Protein AF-A0A7W1RQL0-F1 (afdb_monomer)

Solvent-accessible surface area (backbone atoms only — not comparable to full-atom values): 4723 Å² total; per-residue (Å²): 134,63,64,51,66,50,33,19,53,51,16,21,53,50,19,30,51,54,26,51,52,40,70,72,40,93,81,36,63,75,31,61,36,61,46,79,92,50,54,33,35,41,38,31,53,38,59,68,16,55,50,35,40,58,54,25,74,79,43,62,74,74,64,18,54,41,37,33,30,21,11,50,18,12,32,52,20,10,44,50,45,29,67,76,63,49,53,79,76,80,78,86,124

Mean predicted aligned error: 8.64 Å

Secondary structure (DSSP, 8-state):
--HHHHHHHHHHHHHHHHHHHHHH-TT-GGGTSB-TTSS-BGGGS-HHHHHHHHHHTTS-HHHHHHHHHHHHHHHHHHHHHHHHSPPPPPP--

Foldseek 3Di:
DVLLVVLLQQLLVVLQVQLVVCCVDPVNVQQQDDDPQFQFGVSLPLVVLVVLLVVLVVDDPVVSSSSNSSSVSSNCNSNVNCVVVTHDHPPDD

Nearest PDB structures (foldseek):
  8avo-assembly1_A  TM=4.354E-01  e=2.891E+00  Homo sapiens
  1ax8-assembly1_A  TM=4.890E-01  e=4.116E+00  Homo sapiens
  8avf-assembly1_C  TM=4.526E-01  e=5.527E+00  Homo sapiens
  8avf-assembly1_E  TM=4.526E-01  e=5.527E+00  Homo sapiens
  8ave-assembly1_C  TM=4.405E-01  e=6.595E+00  Homo sapiens

Sequence (93 aa):
MVVLPFAFSIGLAAGVTVTRRLHEDPDAGRWGERIGRTRLRFANLPVGGTLAIALSLFLPPHPALTVRALGAGALVGAVGWGLVDPLPAPESA

Radius of gyration: 14.81 Å; Cα contacts (8 Å, |Δi|>4): 140; chains: 1; bounding box: 29×22×53 Å

pLDDT: mean 74.62, std 7.61, range [49.09, 87.69]

Structure (mmCIF, N/CA/C/O backbone):
data_AF-A0A7W1RQL0-F1
#
_entry.id   AF-A0A7W1RQL0-F1
#
loop_
_atom_site.group_PDB
_atom_site.id
_atom_site.type_symbol
_atom_site.label_atom_id
_atom_site.label_alt_id
_atom_site.label_comp_id
_atom_site.label_asym_id
_atom_site.label_entity_id
_atom_site.label_seq_id
_atom_site.pdbx_PDB_ins_code
_atom_site.Cartn_x
_atom_site.Cartn_y
_atom_site.Cartn_z
_atom_site.occupancy
_atom_site.B_iso_or_equiv
_atom_site.auth_seq_id
_atom_site.auth_comp_id
_atom_site.auth_asym_id
_atom_site.auth_atom_id
_atom_site.pdbx_PDB_model_num
ATOM 1 N N . MET A 1 1 ? -1.036 6.797 22.147 1.00 56.06 1 MET A N 1
ATOM 2 C CA . MET A 1 1 ? -1.232 7.264 20.750 1.00 56.06 1 MET A CA 1
ATOM 3 C C . MET A 1 1 ? -0.118 6.825 19.775 1.00 56.06 1 MET A C 1
ATOM 5 O O . MET A 1 1 ? -0.009 7.404 18.707 1.00 56.06 1 MET A O 1
ATOM 9 N N . VAL A 1 2 ? 0.673 5.775 20.062 1.00 62.81 2 VAL A N 1
ATOM 10 C CA . VAL A 1 2 ? 1.819 5.362 19.205 1.00 62.81 2 VAL A CA 1
ATOM 11 C C . VAL A 1 2 ? 1.448 4.288 18.164 1.00 62.81 2 VAL A C 1
ATOM 13 O O . VAL A 1 2 ? 2.140 4.106 17.170 1.00 62.81 2 VAL A O 1
ATOM 16 N N . VAL A 1 3 ? 0.313 3.606 18.343 1.00 74.31 3 VAL A N 1
ATOM 17 C CA . VAL A 1 3 ? -0.084 2.451 17.516 1.00 74.31 3 VAL A CA 1
ATOM 18 C C . VAL A 1 3 ? -0.391 2.840 16.066 1.00 74.31 3 VAL A C 1
ATOM 20 O O . VAL A 1 3 ? -0.024 2.115 15.148 1.00 74.31 3 VAL A O 1
ATOM 23 N N . LEU A 1 4 ? -1.015 4.001 15.847 1.00 77.06 4 LEU A N 1
ATOM 24 C CA . LEU A 1 4 ? -1.370 4.478 14.509 1.00 77.06 4 LEU A CA 1
ATOM 25 C C . LEU A 1 4 ? -0.151 4.815 13.630 1.00 77.06 4 LEU A C 1
ATOM 27 O O . LEU A 1 4 ? -0.061 4.266 12.532 1.00 77.06 4 LEU A O 1
ATOM 31 N N . PRO A 1 5 ? 0.797 5.670 14.077 1.00 80.81 5 PRO A N 1
ATOM 32 C CA . PRO A 1 5 ? 1.983 5.973 13.278 1.00 80.81 5 PRO A CA 1
ATOM 33 C C . PRO A 1 5 ? 2.871 4.740 13.089 1.00 80.81 5 PRO A C 1
ATOM 35 O O . PRO A 1 5 ? 3.464 4.573 12.029 1.00 80.81 5 PRO A O 1
ATOM 38 N N . PHE A 1 6 ? 2.914 3.833 14.069 1.00 84.81 6 PHE A N 1
ATOM 39 C CA . PHE A 1 6 ? 3.654 2.580 13.941 1.00 84.81 6 PHE A CA 1
ATOM 40 C C . PHE A 1 6 ? 3.052 1.653 12.874 1.00 84.81 6 PHE A C 1
ATOM 42 O O . PHE A 1 6 ? 3.770 1.171 12.000 1.00 84.81 6 PHE A O 1
ATOM 49 N N . ALA A 1 7 ? 1.729 1.460 12.885 1.00 82.44 7 ALA A N 1
ATOM 50 C CA . ALA A 1 7 ? 1.032 0.676 11.866 1.00 82.44 7 ALA A CA 1
ATOM 51 C C . ALA A 1 7 ? 1.185 1.286 10.466 1.00 82.44 7 ALA A C 1
ATOM 53 O O . ALA A 1 7 ? 1.410 0.558 9.503 1.00 82.44 7 ALA A O 1
ATOM 54 N N . PHE A 1 8 ? 1.136 2.615 10.354 1.00 83.50 8 PHE A N 1
ATOM 55 C CA . PHE A 1 8 ? 1.399 3.305 9.093 1.00 83.50 8 PHE A CA 1
ATOM 56 C C . PHE A 1 8 ? 2.816 3.030 8.570 1.00 83.50 8 PHE A C 1
ATOM 58 O O . PHE A 1 8 ? 2.968 2.648 7.411 1.00 83.50 8 PHE A O 1
ATOM 65 N N . SER A 1 9 ? 3.844 3.150 9.417 1.00 84.88 9 SER A N 1
ATOM 66 C CA . SER A 1 9 ? 5.236 2.878 9.032 1.00 84.88 9 SER A CA 1
ATOM 67 C C . SER A 1 9 ? 5.459 1.429 8.594 1.00 84.88 9 SER A C 1
ATOM 69 O O . SER A 1 9 ? 6.159 1.192 7.611 1.00 84.88 9 SER A O 1
ATOM 71 N N . ILE A 1 10 ? 4.829 0.460 9.272 1.00 84.75 10 ILE A N 1
ATOM 72 C CA . ILE A 1 10 ? 4.862 -0.952 8.852 1.00 84.75 10 ILE A CA 1
ATOM 73 C C . ILE A 1 10 ? 4.215 -1.110 7.478 1.00 84.75 10 ILE A C 1
ATOM 75 O O . ILE A 1 10 ? 4.787 -1.754 6.600 1.00 84.75 10 ILE A O 1
ATOM 79 N N . GLY A 1 11 ? 3.043 -0.502 7.284 1.00 78.62 11 GLY A N 1
ATOM 80 C CA . GLY A 1 11 ? 2.336 -0.518 6.010 1.00 78.62 11 GLY A CA 1
ATOM 81 C C . GLY A 1 11 ? 3.216 0.022 4.892 1.00 78.62 11 GLY A C 1
ATOM 82 O O . GLY A 1 11 ? 3.370 -0.627 3.863 1.00 78.62 11 GLY A O 1
ATOM 83 N N . LEU A 1 12 ? 3.857 1.166 5.128 1.00 82.31 12 LEU A N 1
ATOM 84 C CA . LEU A 1 12 ? 4.753 1.819 4.180 1.00 82.31 12 LEU A CA 1
ATOM 85 C C . LEU A 1 12 ? 5.940 0.932 3.803 1.00 82.31 12 LEU A C 1
ATOM 87 O O . LEU A 1 12 ? 6.175 0.712 2.615 1.00 82.31 12 LEU A O 1
ATOM 91 N N . ALA A 1 13 ? 6.636 0.358 4.787 1.00 80.75 13 ALA A N 1
ATOM 92 C CA . ALA A 1 13 ? 7.753 -0.551 4.539 1.00 80.75 13 ALA A CA 1
ATOM 93 C C . ALA A 1 13 ? 7.321 -1.818 3.780 1.00 80.75 13 ALA A C 1
ATOM 95 O O . ALA A 1 13 ? 8.011 -2.253 2.855 1.00 80.75 13 ALA A O 1
ATOM 96 N N . ALA A 1 14 ? 6.164 -2.389 4.128 1.00 80.06 14 ALA A N 1
ATOM 97 C CA . ALA A 1 14 ? 5.606 -3.549 3.439 1.00 80.06 14 ALA A CA 1
ATOM 98 C C . ALA A 1 14 ? 5.245 -3.219 1.983 1.00 80.06 14 ALA A C 1
ATOM 100 O O . ALA A 1 14 ? 5.615 -3.967 1.080 1.00 80.06 14 ALA A O 1
ATOM 101 N N . GLY A 1 15 ? 4.595 -2.074 1.749 1.00 76.06 15 GLY A N 1
ATOM 102 C CA . GLY A 1 15 ? 4.262 -1.578 0.414 1.00 76.06 15 GLY A CA 1
ATOM 103 C C . GLY A 1 15 ? 5.502 -1.423 -0.462 1.00 76.06 15 GLY A C 1
ATOM 104 O O . GLY A 1 15 ? 5.531 -1.958 -1.567 1.00 76.06 15 GLY A O 1
ATOM 105 N N . VAL A 1 16 ? 6.556 -0.784 0.054 1.00 79.69 16 VAL A N 1
ATOM 106 C CA . VAL A 1 16 ? 7.841 -0.644 -0.655 1.00 79.69 16 VAL A CA 1
ATOM 107 C C . VAL A 1 16 ? 8.470 -2.007 -0.939 1.00 79.69 16 VAL A C 1
ATOM 109 O O . VAL A 1 16 ? 8.868 -2.268 -2.067 1.00 79.69 16 VAL A O 1
ATOM 112 N N . THR A 1 17 ? 8.539 -2.894 0.055 1.00 82.25 17 THR A N 1
ATOM 113 C CA . THR A 1 17 ? 9.230 -4.188 -0.078 1.00 82.25 17 THR A CA 1
ATOM 114 C C . THR A 1 17 ? 8.545 -5.101 -1.091 1.00 82.25 17 THR A C 1
ATOM 116 O O . THR A 1 17 ? 9.214 -5.694 -1.934 1.00 82.25 17 THR A O 1
ATOM 119 N N . VAL A 1 18 ? 7.213 -5.203 -1.036 1.00 76.06 18 VAL A N 1
ATOM 120 C CA . VAL A 1 18 ? 6.429 -6.009 -1.984 1.00 76.06 18 VAL A CA 1
ATOM 121 C C . VAL A 1 18 ? 6.555 -5.439 -3.390 1.00 76.06 18 VAL A C 1
ATOM 123 O O . VAL A 1 18 ? 6.832 -6.183 -4.328 1.00 76.06 18 VAL A O 1
ATOM 126 N N . THR A 1 19 ? 6.420 -4.118 -3.526 1.00 76.00 19 THR A N 1
ATOM 127 C CA . THR A 1 19 ? 6.545 -3.438 -4.816 1.00 76.00 19 THR A CA 1
ATOM 128 C C . THR A 1 19 ? 7.936 -3.662 -5.394 1.0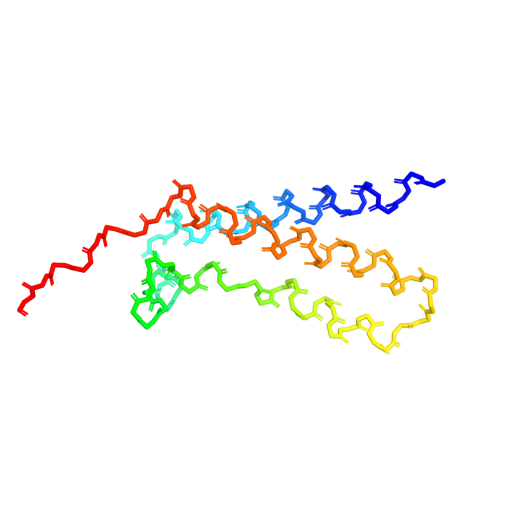0 76.00 19 THR A C 1
ATOM 130 O O . THR A 1 19 ? 8.052 -4.137 -6.517 1.00 76.00 19 THR A O 1
ATOM 133 N N . ARG A 1 20 ? 8.998 -3.434 -4.617 1.00 76.12 20 ARG A N 1
ATOM 134 C CA . ARG A 1 20 ? 10.385 -3.674 -5.027 1.00 76.12 20 ARG A CA 1
ATOM 135 C C . ARG A 1 20 ? 10.628 -5.122 -5.448 1.00 76.12 20 ARG A C 1
ATOM 137 O O . ARG A 1 20 ? 11.208 -5.349 -6.502 1.00 76.12 20 ARG A O 1
ATOM 144 N N . ARG A 1 21 ? 10.139 -6.100 -4.683 1.00 76.44 21 ARG A N 1
ATOM 145 C CA . ARG A 1 21 ? 10.309 -7.514 -5.039 1.00 76.44 21 ARG A CA 1
ATOM 146 C C . ARG A 1 21 ? 9.612 -7.868 -6.353 1.00 76.44 21 ARG A C 1
ATOM 148 O O . ARG A 1 21 ? 10.174 -8.609 -7.145 1.00 76.44 21 ARG A O 1
ATOM 155 N N . LEU A 1 22 ? 8.442 -7.286 -6.616 1.00 72.38 22 LEU A N 1
ATOM 156 C CA . LEU A 1 22 ? 7.745 -7.428 -7.899 1.00 72.38 22 LEU A CA 1
ATOM 157 C C . LEU A 1 22 ? 8.450 -6.700 -9.060 1.00 72.38 22 LEU A C 1
ATOM 159 O O . LEU A 1 22 ? 8.201 -7.036 -10.213 1.00 72.38 22 LEU A O 1
ATOM 163 N N . HIS A 1 23 ? 9.315 -5.715 -8.786 1.00 71.56 23 HIS A N 1
ATOM 164 C CA . HIS A 1 23 ? 10.178 -5.106 -9.809 1.00 71.56 23 HIS A CA 1
ATOM 165 C C . HIS A 1 23 ? 11.392 -5.979 -10.146 1.00 71.56 23 HIS A C 1
ATOM 167 O O . HIS A 1 23 ? 11.856 -5.930 -11.283 1.00 71.56 23 HIS A O 1
ATOM 173 N N . GLU A 1 24 ? 11.903 -6.731 -9.167 1.00 73.06 24 GLU A N 1
ATOM 174 C CA . GLU A 1 24 ? 13.112 -7.560 -9.272 1.00 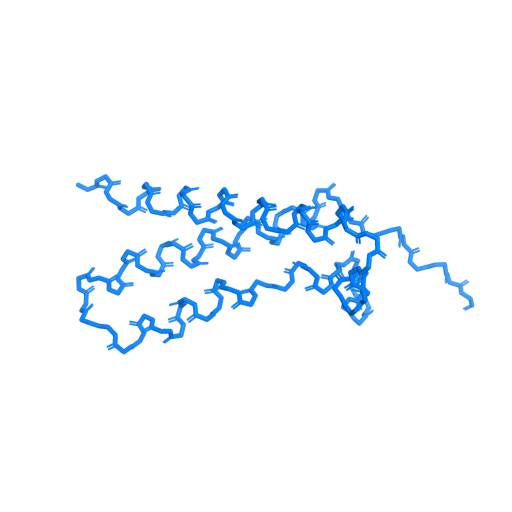73.06 24 GLU A CA 1
ATOM 175 C C . GLU A 1 24 ? 12.841 -8.967 -9.848 1.00 73.06 24 GLU A C 1
ATOM 177 O O . GLU A 1 24 ? 13.793 -9.671 -10.178 1.00 73.06 24 GLU A O 1
ATOM 182 N N . ASP A 1 25 ? 11.575 -9.381 -9.988 1.00 72.81 25 ASP A N 1
ATOM 183 C CA . ASP A 1 25 ? 11.202 -10.724 -10.451 1.00 72.81 25 ASP A CA 1
ATOM 184 C C . ASP A 1 25 ? 11.059 -10.797 -11.993 1.00 72.81 25 ASP A C 1
ATOM 186 O O . ASP A 1 25 ? 10.176 -10.140 -12.558 1.00 72.81 25 ASP A O 1
ATOM 190 N N . PRO A 1 26 ? 11.901 -11.571 -12.709 1.00 52.88 26 PRO A N 1
ATOM 191 C CA . PRO A 1 26 ? 11.881 -11.658 -14.174 1.00 52.88 26 PRO A CA 1
ATOM 192 C C . PRO A 1 26 ? 10.631 -12.342 -14.754 1.00 52.88 26 PRO A C 1
ATOM 194 O O . PRO A 1 26 ? 10.317 -12.116 -15.923 1.00 52.88 26 PRO A O 1
ATOM 197 N N . ASP A 1 27 ? 9.876 -13.097 -13.949 1.00 61.22 27 ASP A N 1
ATOM 198 C CA . ASP A 1 27 ? 8.618 -13.745 -14.358 1.00 61.22 27 ASP A CA 1
ATOM 199 C C . ASP A 1 27 ? 7.374 -12.897 -14.041 1.00 61.22 27 ASP A C 1
ATOM 201 O O . ASP A 1 27 ? 6.240 -13.376 -14.126 1.00 61.22 27 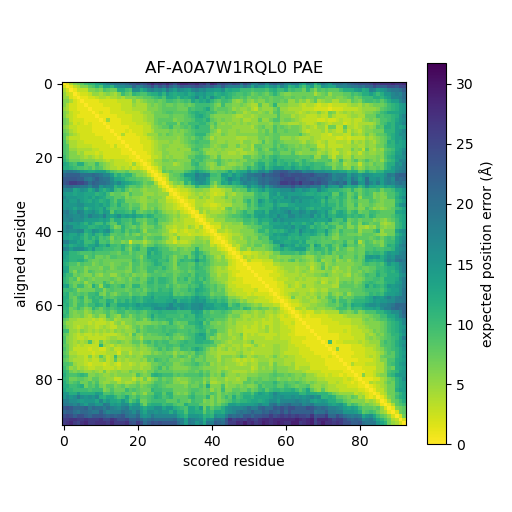ASP A O 1
ATOM 205 N N . ALA A 1 28 ? 7.552 -11.617 -13.684 1.00 60.69 28 ALA A N 1
ATOM 206 C CA . ALA A 1 28 ? 6.489 -10.751 -13.172 1.00 60.69 28 ALA A CA 1
ATOM 207 C C . ALA A 1 28 ? 5.263 -10.599 -14.095 1.00 60.69 28 ALA A C 1
ATOM 209 O O . ALA A 1 28 ? 4.241 -10.078 -13.645 1.00 60.69 28 ALA A O 1
ATOM 210 N N . GLY A 1 29 ? 5.309 -11.053 -15.353 1.00 70.94 29 GLY A N 1
ATOM 211 C CA . GLY A 1 29 ? 4.157 -11.098 -16.255 1.00 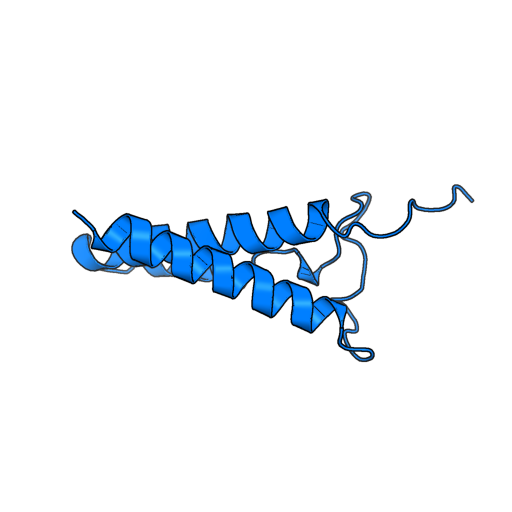70.94 29 GLY A CA 1
ATOM 212 C C . GLY A 1 29 ? 3.415 -9.759 -16.280 1.00 70.94 29 GLY A C 1
ATOM 213 O O . GLY A 1 29 ? 4.015 -8.704 -16.488 1.00 70.94 29 GLY A O 1
ATOM 214 N N . ARG A 1 30 ? 2.115 -9.780 -15.957 1.00 71.75 30 ARG A N 1
ATOM 215 C CA . ARG A 1 30 ? 1.274 -8.571 -15.883 1.00 71.75 30 ARG A CA 1
ATOM 216 C C . ARG A 1 30 ? 1.721 -7.530 -14.851 1.00 71.75 30 ARG A C 1
ATOM 218 O O . ARG A 1 30 ? 1.242 -6.409 -14.905 1.00 71.75 30 ARG A O 1
ATOM 225 N N . TRP A 1 31 ? 2.563 -7.875 -13.873 1.00 70.88 31 TRP A N 1
ATOM 226 C CA . TRP A 1 31 ? 3.031 -6.958 -12.822 1.00 70.88 31 TRP A CA 1
ATOM 227 C C . TRP A 1 31 ? 4.171 -6.053 -13.290 1.00 70.88 31 TRP A C 1
ATOM 229 O O . TRP A 1 31 ? 4.299 -4.936 -12.785 1.00 70.88 31 TRP A O 1
ATOM 239 N N . GLY A 1 32 ? 4.946 -6.493 -14.286 1.00 70.31 32 GLY A N 1
ATOM 240 C CA . GLY A 1 32 ? 5.951 -5.671 -14.961 1.00 70.31 32 GLY A CA 1
ATOM 241 C C . GLY A 1 32 ? 5.356 -4.697 -15.985 1.00 70.31 32 GLY A C 1
ATOM 242 O O . GLY A 1 32 ? 5.995 -3.699 -16.323 1.00 70.31 32 GLY A O 1
ATOM 243 N N . GLU A 1 33 ? 4.130 -4.952 -16.452 1.00 71.19 33 GLU A N 1
ATOM 244 C CA . GLU A 1 33 ? 3.457 -4.129 -17.459 1.00 71.19 33 GLU A CA 1
ATOM 245 C C . GLU A 1 33 ? 3.105 -2.735 -16.951 1.00 71.19 33 GLU A C 1
ATOM 247 O O . GLU A 1 33 ? 2.815 -2.502 -15.778 1.00 71.19 33 GLU A O 1
ATOM 252 N N . ARG A 1 34 ? 3.087 -1.788 -17.882 1.00 73.12 34 ARG A N 1
ATOM 253 C CA . ARG A 1 34 ? 2.709 -0.404 -17.630 1.00 73.12 34 ARG A CA 1
ATOM 254 C C . ARG A 1 34 ? 1.201 -0.275 -17.393 1.00 73.12 34 ARG A C 1
ATOM 256 O O . ARG A 1 34 ? 0.391 -0.856 -18.112 1.00 73.12 34 ARG A O 1
ATOM 263 N N . ILE A 1 35 ? 0.805 0.574 -16.447 1.00 76.38 35 ILE A N 1
ATOM 264 C CA . ILE A 1 35 ? -0.602 0.935 -16.242 1.00 76.38 35 ILE A CA 1
ATOM 265 C C . ILE A 1 35 ? -1.000 1.991 -17.278 1.00 76.38 35 ILE A C 1
ATOM 267 O O . ILE A 1 35 ? -0.772 3.193 -17.093 1.00 76.38 35 ILE A O 1
ATOM 271 N N . GLY A 1 36 ? -1.603 1.542 -18.380 1.00 75.94 36 GLY A N 1
ATOM 272 C CA . GLY A 1 36 ? -2.115 2.408 -19.443 1.00 75.94 36 GLY A CA 1
ATOM 273 C C . GLY A 1 36 ? -1.046 3.370 -19.975 1.00 75.94 36 GLY A C 1
ATOM 274 O O . GLY A 1 36 ? 0.024 2.951 -20.406 1.00 75.94 36 GLY A O 1
ATOM 275 N N . ARG A 1 37 ? -1.321 4.681 -19.921 1.00 72.88 37 ARG A N 1
ATOM 276 C CA . ARG A 1 37 ? -0.375 5.737 -20.342 1.00 72.88 37 ARG A CA 1
ATOM 277 C C . ARG A 1 37 ? 0.558 6.237 -19.230 1.00 72.88 37 ARG A C 1
ATOM 279 O O . ARG A 1 37 ? 1.412 7.082 -19.490 1.00 72.88 37 ARG A O 1
ATOM 286 N N . THR A 1 38 ? 0.417 5.756 -17.995 1.00 71.06 38 THR A N 1
ATOM 287 C CA . THR A 1 38 ? 1.265 6.202 -16.872 1.00 71.06 38 THR A CA 1
ATOM 288 C C . THR A 1 38 ? 2.673 5.612 -16.980 1.00 71.06 38 THR A C 1
ATOM 290 O O . THR A 1 38 ? 2.884 4.682 -17.745 1.00 71.06 38 THR A O 1
ATOM 293 N N . ARG A 1 39 ? 3.662 6.132 -16.239 1.00 71.06 39 ARG A N 1
ATOM 294 C CA . ARG A 1 39 ? 5.004 5.510 -16.133 1.00 71.06 39 ARG A CA 1
ATOM 295 C C . ARG A 1 39 ? 5.090 4.447 -15.027 1.00 71.06 39 ARG A C 1
ATOM 297 O O . ARG A 1 39 ? 6.176 3.964 -14.726 1.00 71.06 39 ARG A O 1
ATOM 304 N N . LEU A 1 40 ? 3.959 4.099 -14.414 1.00 69.94 40 LEU A N 1
ATOM 305 C CA . LEU A 1 40 ? 3.889 3.153 -13.306 1.00 69.94 40 LEU A CA 1
ATOM 306 C C . LEU A 1 40 ? 3.672 1.731 -13.832 1.00 69.94 40 LEU A C 1
ATOM 308 O O . LEU A 1 40 ? 2.920 1.529 -14.787 1.00 69.94 40 LEU A O 1
ATOM 312 N N . ARG A 1 41 ? 4.307 0.750 -13.184 1.00 74.06 41 ARG A N 1
ATOM 313 C CA . ARG A 1 41 ? 4.046 -0.679 -13.395 1.00 74.06 41 ARG A CA 1
ATOM 314 C C . ARG A 1 41 ? 2.76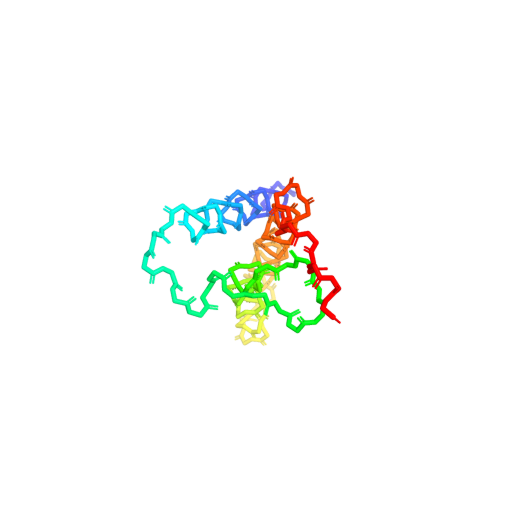6 -1.108 -12.690 1.00 74.06 41 ARG A C 1
ATOM 316 O O . ARG A 1 41 ? 2.392 -0.506 -11.687 1.00 74.06 41 ARG A O 1
ATOM 323 N N . PHE A 1 42 ? 2.146 -2.191 -13.138 1.00 71.44 42 PHE A N 1
ATOM 324 C CA . PHE A 1 42 ? 1.032 -2.841 -12.448 1.00 71.44 42 PHE A CA 1
ATOM 325 C C . PHE A 1 42 ? 1.423 -3.273 -11.028 1.00 71.44 42 PHE A C 1
ATOM 327 O O . PHE A 1 42 ? 0.580 -3.253 -10.140 1.00 71.44 42 PHE A O 1
ATOM 334 N N . ALA A 1 43 ? 2.701 -3.580 -10.782 1.00 68.81 43 ALA A N 1
ATOM 335 C CA . ALA A 1 43 ? 3.258 -3.803 -9.445 1.00 68.81 43 ALA A CA 1
ATOM 336 C C . ALA A 1 43 ? 3.070 -2.612 -8.485 1.00 68.81 43 ALA A C 1
ATOM 338 O O . ALA A 1 43 ? 3.018 -2.811 -7.276 1.00 68.81 43 ALA A O 1
ATOM 339 N N . ASN A 1 44 ? 2.931 -1.389 -9.010 1.00 65.94 44 ASN A N 1
ATOM 340 C CA . ASN A 1 44 ? 2.665 -0.186 -8.218 1.00 65.94 44 ASN A CA 1
ATOM 341 C C . ASN A 1 44 ? 1.173 -0.002 -7.903 1.00 65.94 44 ASN A C 1
ATOM 343 O O . ASN A 1 44 ? 0.824 0.925 -7.170 1.00 65.94 44 ASN A O 1
ATOM 347 N N . LEU A 1 45 ? 0.273 -0.841 -8.447 1.00 68.38 45 LEU A N 1
ATOM 348 C CA . LEU A 1 45 ? -1.119 -0.842 -8.004 1.00 68.38 45 LEU A CA 1
ATOM 349 C C . LEU A 1 45 ? -1.156 -1.349 -6.566 1.00 68.38 45 LEU A C 1
ATOM 351 O O . LEU A 1 45 ? -0.759 -2.483 -6.296 1.00 68.38 45 LEU A O 1
ATOM 355 N N . PRO A 1 46 ? -1.685 -0.555 -5.631 1.00 67.88 46 PRO A N 1
ATOM 356 C CA . PRO A 1 46 ? -1.642 -0.878 -4.221 1.00 67.88 46 PRO A CA 1
ATOM 357 C C . PRO A 1 46 ? -2.783 -1.835 -3.861 1.00 67.88 46 PRO A C 1
ATOM 359 O O . PRO A 1 46 ? -3.554 -1.571 -2.944 1.00 67.88 46 PRO A O 1
ATOM 362 N N . VAL A 1 47 ? -2.903 -2.956 -4.581 1.00 71.19 47 VAL A N 1
ATOM 363 C CA . VAL A 1 47 ? -3.996 -3.931 -4.436 1.00 71.19 47 VAL A CA 1
ATOM 364 C C . VAL A 1 47 ? -4.123 -4.367 -2.979 1.00 71.19 47 VAL A C 1
ATOM 366 O O . VAL A 1 47 ? -5.220 -4.344 -2.432 1.00 71.19 47 VAL A O 1
ATOM 369 N N . GLY A 1 48 ? -2.999 -4.661 -2.316 1.00 68.62 48 GLY A N 1
ATOM 370 C CA . GLY A 1 48 ? -2.981 -5.018 -0.895 1.00 68.62 48 GLY A CA 1
ATOM 371 C C . GLY A 1 48 ? -3.454 -3.891 0.031 1.00 68.62 48 GLY A C 1
ATOM 372 O O . GLY A 1 48 ? -4.250 -4.137 0.934 1.00 68.62 48 GLY A O 1
ATOM 373 N N . GLY A 1 49 ? -3.025 -2.647 -0.213 1.00 69.19 49 GLY A N 1
ATOM 374 C CA . GLY A 1 49 ? -3.443 -1.478 0.571 1.00 69.19 49 GLY A CA 1
ATOM 375 C C . GLY A 1 49 ? -4.928 -1.151 0.393 1.00 69.19 49 GLY A C 1
ATOM 376 O O . GLY A 1 49 ? -5.639 -0.921 1.371 1.00 69.19 49 GLY A O 1
ATOM 377 N N . THR A 1 50 ? -5.428 -1.211 -0.844 1.00 74.12 50 THR A N 1
ATOM 378 C CA . THR A 1 50 ? -6.847 -1.033 -1.172 1.00 74.12 50 THR A CA 1
ATOM 379 C C . THR A 1 50 ? -7.707 -2.140 -0.564 1.00 74.12 50 THR A C 1
ATOM 381 O O . THR A 1 50 ? -8.749 -1.841 0.018 1.00 74.12 50 THR A O 1
ATOM 384 N N . LEU A 1 51 ? -7.264 -3.401 -0.626 1.00 74.88 51 LEU A N 1
ATOM 385 C CA . LEU A 1 51 ? -7.975 -4.529 -0.020 1.00 74.88 51 LEU A CA 1
ATOM 386 C C . LEU A 1 51 ? -8.026 -4.398 1.508 1.00 74.88 51 LEU A C 1
ATOM 388 O O . LEU A 1 51 ? -9.078 -4.608 2.103 1.00 74.88 51 LEU A O 1
ATOM 392 N N . ALA A 1 52 ? -6.928 -3.980 2.145 1.00 73.50 52 ALA A N 1
ATOM 393 C CA . ALA A 1 52 ? -6.888 -3.727 3.584 1.00 73.50 52 ALA A CA 1
ATOM 394 C C . ALA A 1 52 ? -7.869 -2.616 4.000 1.00 73.50 52 ALA A C 1
ATOM 396 O O . ALA A 1 52 ? -8.604 -2.767 4.977 1.00 73.50 52 ALA A O 1
ATOM 397 N N . ILE A 1 53 ? -7.948 -1.524 3.232 1.00 76.12 53 ILE A N 1
ATOM 398 C CA . ILE A 1 53 ? -8.923 -0.452 3.479 1.00 76.12 53 ILE A CA 1
ATOM 399 C C . ILE A 1 53 ? -10.355 -0.959 3.275 1.00 76.12 53 ILE A C 1
ATOM 401 O O . ILE A 1 53 ? -11.216 -0.669 4.106 1.00 76.12 53 ILE A O 1
ATOM 405 N N . ALA A 1 54 ? -10.620 -1.748 2.233 1.00 79.25 54 ALA A N 1
ATOM 406 C CA . ALA A 1 54 ? -11.938 -2.339 2.007 1.00 79.25 54 ALA A CA 1
ATOM 407 C C . ALA A 1 54 ? -12.348 -3.275 3.158 1.00 79.25 54 ALA A C 1
ATOM 409 O O . ALA A 1 54 ? -13.450 -3.153 3.686 1.00 79.25 54 ALA A O 1
ATOM 410 N N . LEU A 1 55 ? -11.440 -4.141 3.619 1.00 76.75 55 LEU A N 1
ATOM 411 C CA . LEU A 1 55 ? -11.664 -5.033 4.761 1.00 76.75 55 LEU A CA 1
ATOM 412 C C . LEU A 1 55 ? -11.922 -4.255 6.057 1.00 76.75 55 LEU A C 1
ATOM 414 O O . LEU A 1 55 ? -12.752 -4.669 6.864 1.00 76.75 55 LEU A O 1
ATOM 418 N N . SER A 1 56 ? -11.282 -3.092 6.236 1.00 77.31 56 SER A N 1
ATOM 419 C CA . SER A 1 56 ? -11.502 -2.225 7.403 1.00 77.31 56 SER A CA 1
ATOM 420 C C . SER A 1 56 ? -12.952 -1.758 7.570 1.00 77.31 56 SER A C 1
ATOM 422 O O . SER A 1 56 ? -13.348 -1.432 8.685 1.00 77.31 56 SER A O 1
ATOM 424 N N . LEU A 1 57 ? -13.748 -1.731 6.494 1.00 81.88 57 LEU A N 1
ATOM 425 C CA . LEU A 1 57 ? -15.162 -1.343 6.542 1.00 81.88 57 LEU A CA 1
ATOM 426 C C . LEU A 1 57 ? -16.034 -2.371 7.271 1.00 81.88 57 LEU A C 1
ATOM 428 O O . LEU A 1 57 ? -17.105 -2.019 7.755 1.00 81.88 57 LEU A O 1
ATOM 432 N N . PHE A 1 58 ? -15.567 -3.615 7.371 1.00 87.69 58 PHE A N 1
ATOM 433 C CA . PHE A 1 58 ? -16.271 -4.715 8.031 1.00 87.69 58 PHE A CA 1
ATOM 434 C C . PHE A 1 58 ? -15.754 -4.984 9.451 1.00 87.69 58 PHE A C 1
ATOM 436 O O . PHE A 1 58 ? -16.232 -5.891 10.128 1.00 87.69 58 PHE A O 1
ATOM 443 N N . LEU A 1 59 ? -14.761 -4.216 9.905 1.00 81.94 59 LEU A N 1
ATOM 444 C CA . LEU A 1 59 ? -14.135 -4.375 11.211 1.00 81.94 59 LEU A CA 1
ATOM 445 C C . LEU A 1 59 ? -14.766 -3.435 12.252 1.00 81.94 59 LEU A C 1
ATOM 447 O O . LEU A 1 59 ? -15.201 -2.332 11.915 1.00 81.94 59 LEU A O 1
ATOM 451 N N . PRO A 1 60 ? -14.752 -3.820 13.542 1.00 81.38 60 PRO A N 1
ATOM 452 C CA . PRO A 1 60 ? -15.091 -2.910 14.628 1.00 81.38 60 PRO A CA 1
ATOM 453 C C . PRO A 1 60 ? -14.211 -1.642 14.589 1.00 81.38 60 PRO A C 1
ATOM 455 O O . PRO A 1 60 ? -13.062 -1.699 14.141 1.00 81.38 60 PRO A O 1
ATOM 458 N N . PRO A 1 61 ? -14.691 -0.492 15.093 1.00 75.69 61 PRO A N 1
ATOM 459 C CA . PRO A 1 61 ? -14.033 0.808 14.915 1.00 75.69 61 PRO A CA 1
ATOM 460 C C . PRO A 1 61 ? -12.594 0.865 15.455 1.00 75.69 61 PRO A C 1
ATOM 462 O O . PRO A 1 61 ? -11.737 1.524 14.868 1.00 75.69 61 PRO A O 1
ATOM 465 N N . HIS A 1 62 ? -12.305 0.134 16.535 1.00 76.50 62 HIS A N 1
ATOM 466 C CA . HIS A 1 62 ? -10.967 0.071 17.128 1.00 76.50 62 HIS A CA 1
ATOM 467 C C . HIS A 1 62 ? -9.911 -0.563 16.200 1.00 76.50 62 HIS A C 1
ATOM 469 O O . HIS A 1 62 ? -8.923 0.105 15.892 1.00 76.50 62 HIS A O 1
ATOM 475 N N . PRO A 1 63 ? -10.075 -1.811 15.719 1.00 78.44 63 PRO A N 1
ATOM 476 C CA . PRO A 1 63 ? -9.137 -2.394 14.761 1.00 78.44 63 PRO A CA 1
ATOM 477 C C . PRO A 1 63 ? -9.211 -1.744 13.372 1.00 78.44 63 PRO A C 1
ATOM 479 O O . PRO A 1 63 ? -8.189 -1.677 12.689 1.00 78.44 63 PRO A O 1
ATOM 482 N N . ALA A 1 64 ? -10.371 -1.215 12.961 1.00 82.44 64 ALA A N 1
ATOM 483 C CA . ALA A 1 64 ? -10.539 -0.578 11.655 1.00 82.44 64 ALA A CA 1
ATOM 484 C C . ALA A 1 64 ? -9.564 0.592 11.439 1.00 82.44 64 ALA A C 1
ATOM 486 O O . ALA A 1 64 ? -8.995 0.723 10.357 1.00 82.44 64 ALA A O 1
ATOM 487 N N . LEU A 1 65 ? -9.315 1.414 12.465 1.00 82.88 65 LEU A N 1
ATOM 488 C CA . LEU A 1 65 ? -8.373 2.535 12.373 1.00 82.88 65 LEU A CA 1
ATOM 489 C C . LEU A 1 65 ? -6.925 2.077 12.146 1.00 82.88 65 LEU A C 1
AT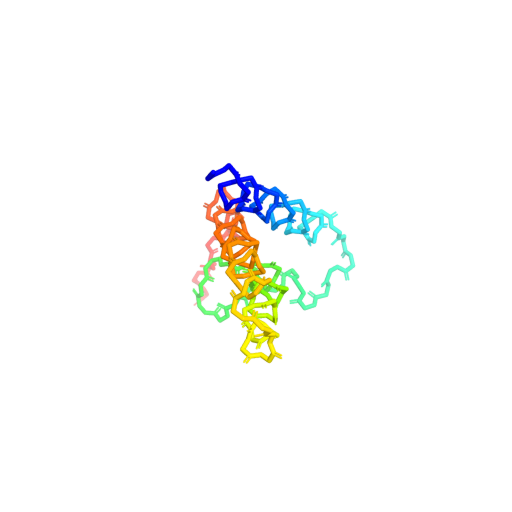OM 491 O O . LEU A 1 65 ? -6.232 2.639 11.297 1.00 82.88 65 LEU A O 1
ATOM 495 N N . THR A 1 66 ? -6.477 1.035 12.847 1.00 83.81 66 THR A N 1
ATOM 496 C CA . THR A 1 66 ? -5.129 0.471 12.671 1.00 83.81 66 THR A CA 1
ATOM 497 C C . THR A 1 66 ? -4.969 -0.161 11.291 1.00 83.81 66 THR A C 1
ATOM 499 O O . THR A 1 66 ? -3.962 0.066 10.624 1.00 83.81 66 THR A O 1
ATOM 502 N N . VAL A 1 67 ? -5.979 -0.902 10.826 1.00 79.81 67 VAL A N 1
ATOM 503 C CA . VAL A 1 67 ? -5.970 -1.528 9.495 1.00 79.81 67 VAL A CA 1
ATOM 504 C C . VAL A 1 67 ? -5.998 -0.474 8.386 1.00 79.81 67 VAL A C 1
ATOM 506 O O . VAL A 1 67 ? -5.287 -0.618 7.394 1.00 79.81 67 VAL A O 1
ATOM 509 N N . ARG A 1 68 ? -6.738 0.628 8.562 1.00 82.19 68 ARG A N 1
ATOM 510 C CA . ARG A 1 68 ? -6.703 1.769 7.632 1.00 82.19 68 ARG A CA 1
ATOM 511 C C . ARG A 1 68 ? -5.340 2.437 7.590 1.00 82.19 68 ARG A C 1
ATOM 513 O O . ARG A 1 68 ? -4.864 2.724 6.500 1.00 82.19 68 ARG A O 1
ATOM 520 N N . ALA A 1 69 ? -4.709 2.666 8.742 1.00 83.38 69 ALA A N 1
ATOM 521 C CA . ALA A 1 69 ? -3.371 3.251 8.799 1.00 83.38 69 ALA A CA 1
ATOM 522 C C . ALA A 1 69 ? -2.336 2.350 8.107 1.00 83.38 69 ALA A C 1
ATOM 524 O O . ALA A 1 69 ? -1.541 2.835 7.305 1.00 83.38 69 ALA A O 1
ATOM 525 N N . LEU A 1 70 ? -2.408 1.038 8.343 1.00 81.25 70 LEU A N 1
ATOM 526 C CA . LEU A 1 70 ? -1.582 0.035 7.671 1.00 81.25 70 LEU A CA 1
ATOM 527 C C . LEU A 1 70 ? -1.812 0.040 6.148 1.00 81.25 70 LEU A C 1
ATOM 529 O O . LEU A 1 70 ? -0.861 0.132 5.374 1.00 81.25 70 LEU A O 1
ATOM 533 N N . GLY A 1 71 ? -3.075 -0.010 5.714 1.00 81.75 71 GLY A N 1
ATOM 534 C CA . GLY A 1 71 ? -3.449 -0.000 4.299 1.00 81.75 71 GLY A CA 1
ATOM 535 C C . GLY A 1 71 ? -3.040 1.289 3.585 1.00 81.75 71 GLY A C 1
ATOM 536 O O . GLY A 1 71 ? -2.512 1.228 2.478 1.00 81.75 71 GLY A O 1
ATOM 537 N N . ALA A 1 72 ? -3.207 2.443 4.237 1.00 80.94 72 ALA A N 1
ATOM 538 C CA . ALA A 1 72 ? -2.781 3.745 3.728 1.00 80.94 72 ALA A CA 1
ATOM 539 C C . ALA A 1 72 ? -1.254 3.842 3.608 1.00 80.94 72 ALA A C 1
ATOM 541 O O . ALA A 1 72 ? -0.756 4.309 2.587 1.00 80.94 72 ALA A O 1
ATOM 542 N N . GLY A 1 73 ? -0.514 3.351 4.608 1.00 81.81 73 GLY A N 1
ATOM 543 C CA . GLY A 1 73 ? 0.944 3.261 4.548 1.00 81.81 73 GLY A CA 1
ATOM 544 C C . GLY A 1 73 ? 1.399 2.437 3.348 1.00 81.81 73 GLY A C 1
ATOM 545 O O . GLY A 1 73 ? 2.208 2.908 2.554 1.00 81.81 73 GLY A O 1
ATOM 546 N N . ALA A 1 74 ? 0.814 1.252 3.152 1.00 78.88 74 ALA A N 1
ATOM 547 C CA . ALA A 1 74 ? 1.133 0.383 2.018 1.00 78.88 74 ALA A CA 1
ATOM 548 C C . ALA A 1 74 ? 0.829 1.035 0.664 1.00 78.88 74 ALA A C 1
ATOM 550 O O . ALA A 1 74 ? 1.618 0.908 -0.270 1.00 78.88 74 ALA A O 1
ATOM 551 N N . LEU A 1 75 ? -0.276 1.781 0.584 1.00 80.81 75 LEU A N 1
ATOM 552 C CA . LEU A 1 75 ? -0.660 2.594 -0.570 1.00 80.81 75 LEU A CA 1
ATOM 553 C C . LEU A 1 75 ? 0.419 3.625 -0.919 1.00 80.81 75 LEU A C 1
ATOM 555 O O . LEU A 1 75 ? 0.898 3.666 -2.052 1.00 80.81 75 LEU A O 1
ATOM 559 N N . VAL A 1 76 ? 0.827 4.426 0.069 1.00 83.44 76 VAL A N 1
ATOM 560 C CA . VAL A 1 76 ? 1.853 5.464 -0.095 1.00 83.44 76 VAL A CA 1
ATOM 561 C C . VAL A 1 76 ? 3.207 4.844 -0.437 1.00 83.44 76 VAL A C 1
ATOM 563 O O . VAL A 1 76 ? 3.894 5.348 -1.318 1.00 83.44 76 VAL A O 1
ATOM 566 N N . GLY A 1 77 ? 3.575 3.737 0.210 1.00 79.88 77 GLY A N 1
ATOM 567 C CA . GLY A 1 77 ? 4.832 3.034 -0.041 1.00 79.88 77 GLY A CA 1
ATOM 568 C C . GLY A 1 77 ? 4.927 2.469 -1.460 1.00 79.88 77 GLY A C 1
ATOM 569 O O . GLY A 1 77 ? 5.937 2.674 -2.128 1.00 79.88 77 GLY A O 1
ATOM 570 N N . ALA A 1 78 ? 3.869 1.813 -1.944 1.00 77.88 78 ALA A N 1
ATOM 571 C CA . ALA A 1 78 ? 3.839 1.235 -3.288 1.00 77.88 78 ALA A CA 1
ATOM 572 C C . ALA A 1 78 ? 3.877 2.309 -4.386 1.00 77.88 78 ALA A C 1
ATOM 574 O O . ALA A 1 78 ? 4.693 2.242 -5.305 1.00 77.88 78 ALA A O 1
ATOM 575 N N . VAL A 1 79 ? 3.040 3.345 -4.264 1.00 77.06 79 VAL A N 1
ATOM 576 C CA . VAL A 1 79 ? 3.013 4.448 -5.237 1.00 77.06 79 VAL A CA 1
ATOM 577 C C . VAL A 1 79 ? 4.306 5.260 -5.177 1.00 77.06 79 VAL A C 1
ATOM 579 O O . VAL A 1 79 ? 4.866 5.597 -6.217 1.00 77.06 79 VAL A O 1
ATOM 582 N N . GLY A 1 80 ? 4.804 5.544 -3.972 1.00 79.06 80 GLY A N 1
ATOM 583 C CA . GLY A 1 80 ? 6.049 6.275 -3.760 1.00 79.06 80 GLY A CA 1
ATOM 584 C C . GLY A 1 80 ? 7.249 5.564 -4.376 1.00 79.06 80 GLY A C 1
ATOM 585 O O . GLY A 1 80 ? 8.034 6.202 -5.072 1.00 79.06 80 GLY A O 1
ATOM 586 N N . TRP A 1 81 ? 7.358 4.243 -4.202 1.00 78.31 81 TRP A N 1
ATOM 587 C CA . TRP A 1 81 ? 8.424 3.464 -4.834 1.00 78.31 81 TRP A CA 1
ATOM 588 C C . TRP A 1 81 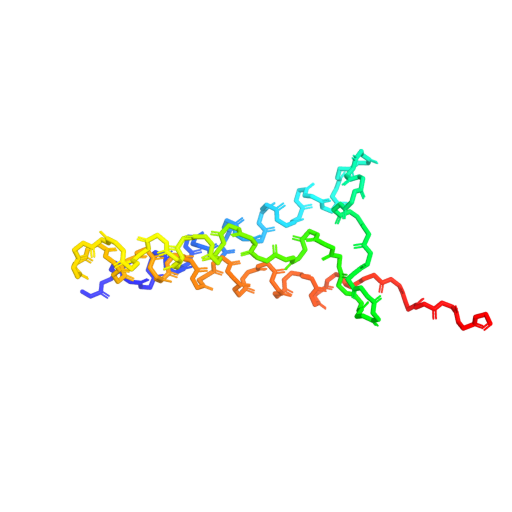? 8.347 3.520 -6.363 1.00 78.31 81 TRP A C 1
ATOM 590 O O . TRP A 1 81 ? 9.352 3.784 -7.015 1.00 78.31 81 TRP A O 1
ATOM 600 N N . GLY A 1 82 ? 7.148 3.390 -6.935 1.00 70.94 82 GLY A N 1
ATOM 601 C CA . GLY A 1 82 ? 6.940 3.518 -8.379 1.00 70.94 82 GLY A CA 1
ATOM 602 C C . GLY A 1 82 ? 7.272 4.894 -8.969 1.00 70.94 82 GLY A C 1
ATOM 603 O O . GLY A 1 82 ? 7.513 4.998 -10.170 1.00 70.94 82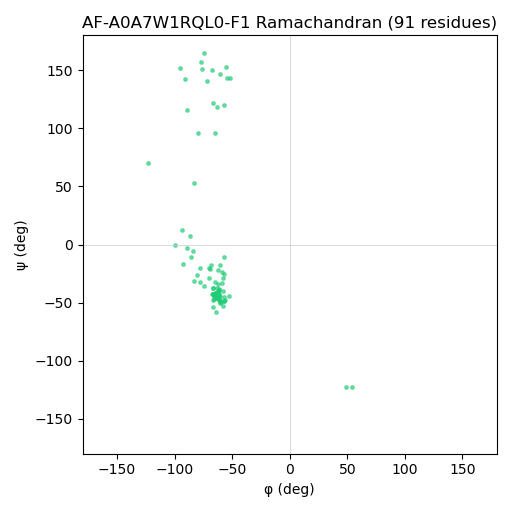 GLY A O 1
ATOM 604 N N . LEU A 1 83 ? 7.275 5.953 -8.152 1.00 76.25 83 LEU A N 1
ATOM 605 C CA . LEU A 1 83 ? 7.726 7.291 -8.553 1.00 76.25 83 LEU A CA 1
ATOM 606 C C . LEU A 1 83 ? 9.248 7.452 -8.461 1.00 76.25 83 LEU A C 1
ATOM 608 O O . LEU A 1 83 ? 9.812 8.215 -9.243 1.00 76.25 83 LEU A O 1
ATOM 612 N N . VAL A 1 84 ? 9.894 6.764 -7.516 1.00 79.62 84 VAL A N 1
ATOM 613 C CA . VAL A 1 84 ? 11.359 6.754 -7.361 1.00 79.62 84 VAL A CA 1
ATOM 614 C C . VAL A 1 84 ? 12.018 5.903 -8.447 1.00 79.62 84 VAL A C 1
ATOM 616 O O . VAL A 1 84 ? 13.074 6.280 -8.947 1.00 79.62 84 VAL A O 1
ATOM 619 N N . ASP A 1 85 ? 11.371 4.808 -8.846 1.00 74.31 85 ASP A N 1
ATOM 620 C CA . ASP A 1 85 ? 11.833 3.907 -9.905 1.00 74.31 85 ASP A CA 1
ATOM 621 C C . ASP A 1 85 ? 10.778 3.757 -11.026 1.00 74.31 85 ASP A C 1
ATOM 623 O O . ASP A 1 85 ? 10.106 2.725 -11.146 1.00 74.31 85 ASP A O 1
ATOM 627 N N . PRO A 1 86 ? 10.546 4.813 -11.831 1.00 71.75 86 PRO A N 1
ATOM 628 C CA . PRO A 1 86 ? 9.559 4.778 -12.902 1.00 71.75 86 PRO A CA 1
ATOM 629 C C . PRO A 1 86 ? 10.063 3.981 -14.112 1.00 71.75 86 PRO A C 1
ATOM 631 O O . PRO A 1 86 ? 11.247 3.989 -14.444 1.00 71.75 86 PRO A O 1
ATOM 634 N N . LEU A 1 87 ? 9.140 3.372 -14.867 1.00 67.06 87 LEU A N 1
ATOM 635 C CA . LEU A 1 87 ? 9.485 2.786 -16.165 1.00 67.06 87 LEU A CA 1
ATOM 636 C C . LEU A 1 87 ? 10.025 3.859 -17.135 1.00 67.06 87 LEU A C 1
ATOM 638 O O . LEU A 1 87 ? 9.521 4.996 -17.127 1.00 67.06 87 LEU A O 1
ATOM 642 N N . PRO A 1 88 ? 10.972 3.499 -18.029 1.00 68.62 88 PRO A N 1
ATOM 643 C CA . PRO A 1 88 ? 11.465 4.397 -19.071 1.00 68.62 88 PRO A CA 1
ATOM 644 C C . PRO A 1 88 ? 10.298 4.929 -19.899 1.00 68.62 88 PRO A C 1
ATOM 646 O O . PRO A 1 88 ? 9.304 4.228 -20.093 1.00 68.62 88 PRO A O 1
ATOM 649 N N . ALA A 1 89 ? 10.378 6.192 -20.328 1.00 65.94 89 ALA A N 1
ATOM 650 C CA . ALA A 1 89 ? 9.319 6.850 -21.091 1.00 65.94 89 ALA A CA 1
ATOM 651 C C . ALA A 1 89 ? 8.908 5.989 -22.301 1.00 65.94 89 ALA A C 1
ATOM 653 O O . ALA A 1 89 ? 9.771 5.336 -22.881 1.00 65.94 89 ALA A O 1
ATOM 654 N N . PRO A 1 90 ? 7.613 5.956 -22.666 1.00 61.59 90 PRO A N 1
ATOM 655 C CA . PRO A 1 90 ? 7.220 5.251 -23.873 1.00 61.59 90 PRO A CA 1
ATOM 656 C C . PRO A 1 90 ? 7.900 5.972 -25.038 1.00 61.59 90 PRO A C 1
ATOM 658 O O . PRO A 1 90 ? 7.686 7.175 -25.205 1.00 61.59 90 PRO A O 1
ATOM 661 N N . GLU A 1 91 ? 8.763 5.277 -25.778 1.00 58.00 91 GLU A N 1
ATOM 662 C CA . GLU A 1 91 ? 9.267 5.799 -27.043 1.00 58.00 91 GLU A CA 1
ATOM 663 C C . GLU A 1 91 ? 8.047 6.072 -27.921 1.00 58.00 91 GLU A C 1
ATOM 665 O O . GLU A 1 91 ? 7.208 5.199 -28.147 1.00 58.00 91 GLU A O 1
ATOM 670 N N . SER A 1 92 ? 7.888 7.333 -28.310 1.00 53.78 92 SER A N 1
ATOM 671 C CA . SER A 1 92 ? 6.882 7.755 -29.270 1.00 53.78 92 SER A CA 1
ATOM 672 C C . SER A 1 92 ? 7.216 7.105 -30.611 1.00 53.78 92 SER A C 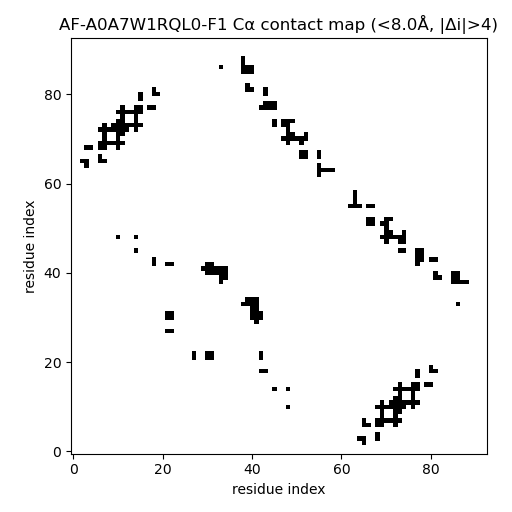1
ATOM 674 O O . SER A 1 92 ? 8.090 7.603 -31.321 1.00 53.78 92 SER A O 1
ATOM 676 N N . ALA A 1 93 ? 6.570 5.974 -30.892 1.00 49.09 93 ALA A N 1
ATOM 677 C CA . ALA A 1 93 ? 6.446 5.417 -32.233 1.00 49.09 93 ALA A CA 1
ATOM 678 C C . ALA A 1 93 ? 5.501 6.279 -33.081 1.00 49.09 93 ALA A C 1
ATOM 680 O O . ALA A 1 93 ? 4.509 6.797 -32.508 1.00 49.09 93 ALA A O 1
#